Protein AF-A0A484VTF0-F1 (afdb_monomer)

Secondary structure (DSSP, 8-state):
-EE---SS--TT--S----EEPSS-HHHHHHHHHHTT--S-----SS--HHHHHHHHHHHT------STT--HHHHHHHHHHHHHHHHHHHHSTT------PPP---

Foldseek 3Di:
DAWDDDPDDPVPPPDDDTDGAFPPGPVLQVVLCVLLVHDPDDDDDPVDDPVNVVVVCVVVVHDDQDGHHVDDVVVSNVVSVVVCVVVVVVVVDPPDPPPPPDDDDDD

pLDDT: mean 89.57, std 17.44, range [42.31, 98.75]

Organism: NCBI:txid69218

Radius of gyration: 18.72 Å; Cα contacts (8 Å, |Δi|>4): 60; chains: 1; bounding box: 31×48×52 Å

InterPro domains:
  IPR003762 L-arabinose isomerase [PTHR38464] (2-90)
  IPR004216 L-fucose/L-arabinose isomerase, C-terminal [SSF50443] (2-88)
  IPR024664 L-arabinose isomerase, C-terminal [PF11762] (2-63)

Structure (mmCIF, N/CA/C/O backbone):
data_AF-A0A484VTF0-F1
#
_entry.id   AF-A0A484VTF0-F1
#
loop_
_atom_site.group_PDB
_atom_site.id
_atom_site.type_symbol
_atom_site.label_atom_id
_atom_site.label_alt_id
_atom_site.label_comp_id
_atom_site.label_asym_id
_atom_site.label_entity_id
_atom_site.label_seq_id
_atom_site.pdbx_PDB_ins_code
_atom_site.Cartn_x
_atom_site.Cartn_y
_atom_site.Cartn_z
_atom_site.occupancy
_atom_site.B_iso_or_equiv
_atom_site.auth_seq_id
_atom_site.auth_comp_id
_atom_site.auth_asym_id
_atom_site.auth_atom_id
_atom_site.pdbx_PDB_model_num
ATOM 1 N N . MET A 1 1 ? -6.599 -3.885 2.241 1.00 86.31 1 MET A N 1
ATOM 2 C CA . MET A 1 1 ? -6.703 -3.290 3.598 1.00 86.31 1 MET A CA 1
ATOM 3 C C . MET A 1 1 ? -8.161 -3.361 3.999 1.00 86.31 1 MET A C 1
ATOM 5 O O . MET A 1 1 ? -8.995 -3.173 3.122 1.00 86.31 1 MET A O 1
ATOM 9 N N . ASP A 1 2 ? -8.466 -3.555 5.278 1.00 93.06 2 ASP A N 1
ATOM 10 C CA . ASP A 1 2 ? -9.853 -3.674 5.745 1.00 93.06 2 ASP A CA 1
ATOM 11 C C . ASP A 1 2 ? -10.125 -2.649 6.845 1.00 93.06 2 ASP A C 1
ATOM 13 O O . ASP A 1 2 ? -9.498 -2.692 7.907 1.00 93.06 2 ASP A O 1
ATOM 17 N N . ALA A 1 3 ? -11.032 -1.702 6.591 1.00 94.50 3 ALA A N 1
ATOM 18 C CA . ALA A 1 3 ? -11.455 -0.733 7.597 1.00 94.50 3 ALA A CA 1
ATOM 19 C C . ALA A 1 3 ? -12.226 -1.437 8.719 1.00 94.50 3 ALA A C 1
ATOM 21 O O . ALA A 1 3 ? -13.015 -2.348 8.465 1.00 94.50 3 ALA A O 1
ATOM 22 N N . VAL A 1 4 ? -11.997 -1.021 9.959 1.00 96.38 4 VAL A N 1
ATOM 23 C CA . VAL A 1 4 ? -12.616 -1.627 11.140 1.00 96.38 4 VAL A CA 1
ATOM 24 C C . VAL A 1 4 ? -13.167 -0.556 12.065 1.00 96.38 4 VAL A C 1
ATOM 26 O O . VAL A 1 4 ? -12.636 0.551 12.152 1.00 96.38 4 VAL A O 1
ATOM 29 N N . GLU A 1 5 ? -14.225 -0.902 12.791 1.00 95.12 5 GLU A N 1
ATOM 30 C CA . GLU A 1 5 ? -14.758 -0.031 13.830 1.00 95.12 5 GLU A CA 1
ATOM 31 C C . GLU A 1 5 ? -13.754 0.135 14.975 1.00 95.12 5 GLU A C 1
ATOM 33 O O . GLU A 1 5 ? -13.031 -0.793 15.355 1.00 95.12 5 GLU A O 1
ATOM 38 N N . THR A 1 6 ? -13.719 1.334 15.552 1.00 94.38 6 THR A N 1
ATOM 39 C CA . THR A 1 6 ? -12.931 1.596 16.755 1.00 94.38 6 THR A CA 1
ATOM 40 C C . THR A 1 6 ? -13.516 0.812 17.934 1.00 94.38 6 THR A C 1
ATOM 42 O O . THR A 1 6 ? -14.683 1.024 18.265 1.00 94.38 6 THR A O 1
ATOM 45 N N . PRO A 1 7 ? -12.734 -0.035 18.630 1.00 95.31 7 PRO A N 1
ATOM 46 C CA . PRO A 1 7 ? -13.258 -0.897 19.696 1.00 95.31 7 PRO A CA 1
ATOM 47 C C . PRO A 1 7 ? -13.668 -0.130 20.964 1.00 95.31 7 PRO A C 1
ATOM 49 O O . PRO A 1 7 ? -14.384 -0.660 21.812 1.00 95.31 7 PRO A O 1
ATOM 52 N N . HIS A 1 8 ? -13.210 1.116 21.112 1.00 96.25 8 HIS A N 1
ATOM 53 C CA . HIS A 1 8 ? -13.499 1.979 22.252 1.00 96.25 8 HIS A CA 1
ATOM 54 C C . HIS A 1 8 ? -13.762 3.411 21.790 1.00 96.25 8 HIS A C 1
ATOM 56 O O . HIS A 1 8 ? -13.226 3.860 20.777 1.00 96.25 8 HIS A O 1
ATOM 62 N N . SER A 1 9 ? -14.543 4.152 22.577 1.00 95.88 9 SER A N 1
ATOM 63 C CA . SER A 1 9 ? -14.741 5.585 22.363 1.00 95.88 9 SER A CA 1
ATOM 64 C C . SER A 1 9 ? -13.423 6.351 22.503 1.00 95.88 9 SER A C 1
ATOM 66 O O . SER A 1 9 ? -12.641 6.068 23.413 1.00 95.88 9 SER A O 1
ATOM 68 N N . LEU A 1 10 ? -13.229 7.384 21.682 1.00 97.00 10 LEU A N 1
ATOM 69 C CA . LEU A 1 10 ? -12.056 8.263 21.712 1.00 97.00 10 LEU A CA 1
ATOM 70 C C . LEU A 1 10 ? -12.449 9.680 22.180 1.00 97.00 10 LEU A C 1
ATOM 72 O O . LEU A 1 10 ? -12.367 10.628 21.403 1.00 97.00 10 LEU A O 1
ATOM 76 N N . PRO A 1 11 ? -12.880 9.867 23.446 1.00 96.75 11 PRO A N 1
ATOM 77 C CA . PRO A 1 11 ? -13.545 11.094 23.908 1.00 96.75 11 PRO A CA 1
ATOM 78 C C . PRO A 1 11 ? -12.657 12.346 23.898 1.00 96.75 11 PRO A C 1
ATOM 80 O O . PRO A 1 11 ? -13.161 13.456 24.029 1.00 96.75 11 PRO A O 1
ATOM 83 N N . LYS A 1 12 ? -11.335 12.177 23.787 1.00 97.94 12 LYS A N 1
ATOM 84 C CA . LYS A 1 12 ? -10.357 13.274 23.748 1.00 97.94 12 LYS A CA 1
ATOM 85 C C . LYS A 1 12 ? -9.797 13.539 22.354 1.00 97.94 12 LYS A C 1
ATOM 87 O O . LYS A 1 12 ? -8.970 14.434 22.226 1.00 97.94 12 LYS A O 1
ATOM 92 N N . LEU A 1 13 ? -10.172 12.757 21.340 1.00 97.94 13 LEU A N 1
ATOM 93 C CA . LEU A 1 13 ? -9.656 12.941 19.989 1.00 97.94 13 LEU A CA 1
ATOM 94 C C . LEU A 1 13 ? -10.481 14.039 19.293 1.00 97.94 13 LEU A C 1
ATOM 96 O O . LEU A 1 13 ? -11.653 13.809 19.009 1.00 97.94 13 LEU A O 1
ATOM 100 N N . PRO A 1 14 ? -9.912 15.229 19.020 1.00 97.62 14 PRO A N 1
ATOM 101 C CA . PRO A 1 14 ? -10.678 16.366 18.503 1.00 97.62 14 PRO A CA 1
ATOM 102 C C . PRO A 1 14 ? -10.886 16.306 16.981 1.00 97.62 14 PRO A C 1
ATOM 104 O O . PRO A 1 14 ? -11.336 17.276 16.378 1.00 97.62 14 PRO A O 1
ATOM 107 N N . VAL A 1 15 ? -10.515 15.192 16.348 1.00 98.19 15 VAL A N 1
ATOM 108 C CA . VAL A 1 15 ? -10.537 14.991 14.899 1.00 98.19 15 VAL A CA 1
ATOM 109 C C . VAL A 1 15 ? -11.202 13.661 14.564 1.00 98.19 15 VAL A C 1
ATOM 111 O O . VAL A 1 15 ? -11.173 12.720 15.361 1.00 98.19 15 VAL A O 1
ATOM 114 N N . ALA A 1 16 ? -11.782 13.575 13.366 1.00 96.94 16 ALA A N 1
ATOM 115 C CA . ALA A 1 16 ? -12.223 12.301 12.812 1.00 96.94 16 ALA A CA 1
ATOM 116 C C . ALA A 1 16 ? -11.026 11.349 12.641 1.00 96.94 16 ALA A C 1
ATOM 118 O O . ALA A 1 16 ? -9.892 11.788 12.441 1.00 96.94 16 ALA A O 1
ATOM 119 N N . ASN A 1 17 ? -11.281 10.045 12.716 1.00 96.69 17 ASN A N 1
ATOM 120 C CA . ASN A 1 17 ? -10.265 9.018 12.514 1.00 96.69 17 ASN A CA 1
ATOM 121 C C . ASN A 1 17 ? -10.755 7.952 11.536 1.00 96.69 17 ASN A C 1
ATOM 123 O O . ASN A 1 17 ? -11.956 7.783 11.333 1.00 96.69 17 ASN A O 1
ATOM 127 N N . ALA A 1 18 ? -9.795 7.226 10.978 1.00 96.19 18 ALA A N 1
ATOM 128 C CA . ALA A 1 18 ? -10.016 5.966 10.297 1.00 96.19 18 ALA A CA 1
ATOM 129 C C . ALA A 1 18 ? -9.114 4.918 10.953 1.00 96.19 18 ALA A C 1
ATOM 131 O O . ALA A 1 18 ? -7.951 5.200 11.253 1.00 96.19 18 ALA A O 1
ATOM 132 N N . LEU A 1 19 ? -9.652 3.721 11.174 1.00 97.50 19 LEU A N 1
ATOM 133 C CA . LEU A 1 19 ? -8.916 2.576 11.696 1.00 97.50 19 LEU A CA 1
ATOM 134 C C . LEU A 1 19 ? -9.042 1.425 10.701 1.00 97.50 19 LEU A C 1
ATOM 136 O O . LEU A 1 19 ? -10.129 1.140 10.203 1.00 97.50 19 LEU A O 1
ATOM 140 N N . TRP A 1 20 ? -7.932 0.763 10.396 1.00 97.75 20 TRP A N 1
ATOM 141 C CA . TRP A 1 20 ? -7.917 -0.346 9.450 1.00 97.75 20 TRP A CA 1
ATOM 142 C C . TRP A 1 20 ? -6.871 -1.390 9.821 1.00 97.75 20 TRP A C 1
ATOM 144 O O . TRP A 1 20 ? -5.916 -1.124 10.555 1.00 97.75 20 TRP A O 1
ATOM 154 N N . LYS A 1 21 ? -7.050 -2.592 9.278 1.00 97.94 21 LYS A N 1
ATOM 155 C CA . LYS A 1 21 ? -6.051 -3.657 9.261 1.00 97.94 21 LYS A CA 1
ATOM 156 C C . LYS A 1 21 ? -5.328 -3.633 7.920 1.00 97.94 21 LYS A C 1
ATOM 158 O O . LYS A 1 21 ? -5.952 -3.732 6.859 1.00 97.94 21 LYS A O 1
ATOM 163 N N . ALA A 1 22 ? -4.011 -3.471 7.975 1.00 97.88 22 ALA A N 1
ATOM 164 C CA . ALA A 1 22 ? -3.171 -3.596 6.796 1.00 97.88 22 ALA A CA 1
ATOM 165 C C . ALA A 1 22 ? -3.011 -5.071 6.411 1.00 97.88 22 ALA A C 1
ATOM 167 O O . ALA A 1 22 ? -2.896 -5.927 7.286 1.00 97.88 22 ALA A O 1
ATOM 168 N N . GLN A 1 23 ? -3.021 -5.343 5.107 1.00 97.88 23 GLN A N 1
ATOM 169 C CA . GLN A 1 23 ? -2.787 -6.675 4.553 1.00 97.88 23 GLN A CA 1
ATOM 170 C C . GLN A 1 23 ? -1.319 -6.779 4.102 1.00 97.88 23 GLN A C 1
ATOM 172 O O . GLN A 1 23 ? -0.796 -5.780 3.607 1.00 97.88 23 GLN A O 1
ATOM 177 N N . PRO A 1 24 ? -0.653 -7.934 4.263 1.00 97.88 24 PRO A N 1
ATOM 178 C CA . PRO A 1 24 ? -1.180 -9.161 4.876 1.00 97.88 24 PRO A CA 1
ATOM 179 C C . PRO A 1 24 ? -1.242 -9.063 6.411 1.00 97.88 24 PRO A C 1
ATOM 181 O O . PRO A 1 24 ? -2.105 -9.654 7.055 1.00 97.88 24 PRO A O 1
ATOM 184 N N . ASP A 1 25 ? -0.351 -8.266 6.989 1.00 98.44 25 ASP A N 1
ATOM 185 C CA . ASP A 1 25 ? -0.280 -7.927 8.401 1.00 98.44 25 ASP A CA 1
ATOM 186 C C . ASP A 1 25 ? 0.470 -6.595 8.558 1.00 98.44 25 ASP A C 1
ATOM 188 O O . ASP A 1 25 ? 1.134 -6.126 7.629 1.00 98.44 25 ASP A O 1
ATOM 192 N N . LEU A 1 26 ? 0.376 -5.967 9.735 1.00 98.25 26 LEU A N 1
ATOM 193 C CA . LEU A 1 26 ? 0.979 -4.653 9.972 1.00 98.25 26 LEU A CA 1
ATOM 194 C C . LEU A 1 26 ? 2.503 -4.648 9.786 1.00 98.25 26 LEU A C 1
ATOM 196 O O . LEU A 1 26 ? 3.036 -3.669 9.263 1.00 98.25 26 LEU A O 1
ATOM 200 N N . ALA A 1 27 ? 3.206 -5.701 10.208 1.00 98.56 27 ALA A N 1
ATOM 201 C CA . ALA A 1 27 ? 4.663 -5.750 10.130 1.00 98.56 27 ALA A CA 1
ATOM 202 C C . ALA A 1 27 ? 5.116 -5.842 8.669 1.00 98.56 27 ALA A C 1
ATOM 204 O O . ALA A 1 27 ? 5.896 -5.009 8.211 1.00 98.56 27 ALA A O 1
ATOM 205 N N . THR A 1 28 ? 4.552 -6.783 7.914 1.00 98.56 28 THR A N 1
ATOM 206 C CA . THR A 1 28 ? 4.876 -6.973 6.497 1.00 98.56 28 THR A CA 1
ATOM 207 C C . THR A 1 28 ? 4.478 -5.759 5.661 1.00 98.56 28 THR A C 1
ATOM 209 O O . THR A 1 28 ? 5.271 -5.290 4.846 1.00 98.56 28 THR A O 1
ATOM 212 N N . ALA A 1 29 ? 3.273 -5.220 5.870 1.00 98.56 29 ALA A N 1
ATOM 213 C CA . ALA A 1 29 ? 2.774 -4.091 5.092 1.00 98.56 29 ALA A CA 1
ATOM 214 C C . ALA A 1 29 ? 3.588 -2.816 5.342 1.00 98.56 29 ALA A C 1
ATOM 216 O O . ALA A 1 29 ? 3.946 -2.118 4.395 1.00 98.56 29 ALA A O 1
ATOM 217 N N . SER A 1 30 ? 3.909 -2.522 6.608 1.00 98.44 30 SER A N 1
ATOM 218 C CA . SER A 1 30 ? 4.722 -1.348 6.943 1.00 98.44 30 SER A CA 1
ATOM 219 C C . SER A 1 30 ? 6.160 -1.479 6.441 1.00 98.44 30 SER A C 1
ATOM 221 O O . SER A 1 30 ? 6.680 -0.513 5.885 1.00 98.44 30 SER A O 1
A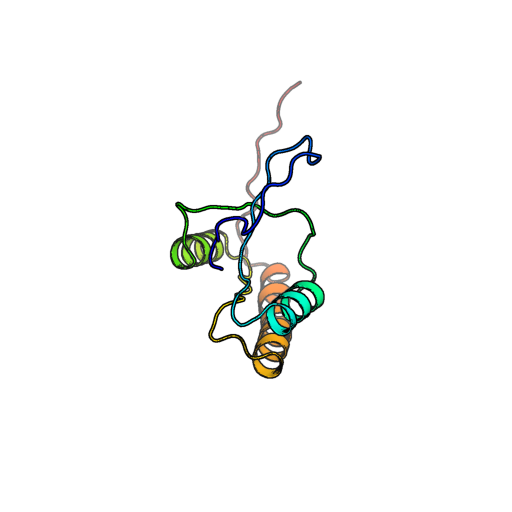TOM 223 N N . GLU A 1 31 ? 6.786 -2.658 6.550 1.00 98.69 31 GLU A N 1
ATOM 224 C CA . GLU A 1 31 ? 8.125 -2.885 5.990 1.00 98.69 31 GLU A CA 1
ATOM 225 C C . GLU A 1 31 ? 8.119 -2.715 4.468 1.00 98.69 31 GLU A C 1
ATOM 227 O O . GLU A 1 31 ? 8.949 -1.979 3.937 1.00 98.69 31 GLU A O 1
ATOM 232 N N . ALA A 1 32 ? 7.177 -3.349 3.766 1.00 98.75 32 ALA A N 1
ATOM 233 C CA . ALA A 1 32 ? 7.066 -3.241 2.315 1.00 98.75 32 ALA A CA 1
ATOM 234 C C . ALA A 1 32 ? 6.859 -1.783 1.868 1.00 98.75 32 ALA A C 1
ATOM 236 O O . ALA A 1 32 ? 7.531 -1.326 0.944 1.00 98.75 32 ALA A O 1
ATOM 237 N N . TRP A 1 33 ? 6.005 -1.026 2.567 1.00 98.56 33 TRP A N 1
ATOM 238 C CA . TRP A 1 33 ? 5.755 0.391 2.284 1.00 98.56 33 TRP A CA 1
ATOM 239 C C . TRP A 1 33 ? 7.006 1.256 2.473 1.00 98.56 33 TRP A C 1
ATOM 241 O O . TRP A 1 33 ? 7.332 2.070 1.610 1.00 98.56 33 TRP A O 1
ATOM 251 N N . ILE A 1 34 ? 7.734 1.060 3.578 1.00 98.62 34 ILE A N 1
ATOM 252 C CA . ILE A 1 34 ? 8.981 1.785 3.868 1.00 98.62 34 ILE A CA 1
ATOM 253 C C . ILE A 1 34 ? 10.053 1.444 2.831 1.00 98.62 34 ILE A C 1
ATOM 255 O O . ILE A 1 34 ? 10.727 2.341 2.331 1.00 98.62 34 ILE A O 1
ATOM 259 N N . VAL A 1 35 ? 10.201 0.164 2.485 1.00 98.44 35 VAL A N 1
ATOM 260 C CA . VAL A 1 35 ? 11.179 -0.299 1.491 1.00 98.44 35 VAL A CA 1
ATOM 261 C C . VAL A 1 35 ? 10.875 0.262 0.101 1.00 98.44 35 VAL A C 1
ATOM 263 O O . VAL A 1 35 ? 11.807 0.632 -0.606 1.00 98.44 35 VAL A O 1
ATOM 266 N N . ALA A 1 36 ? 9.599 0.368 -0.274 1.00 98.31 36 ALA A N 1
ATOM 267 C CA . ALA A 1 36 ? 9.173 1.000 -1.522 1.00 98.31 36 ALA A CA 1
ATOM 268 C C . ALA A 1 36 ? 9.241 2.542 -1.490 1.00 98.31 36 ALA A C 1
ATOM 270 O O . ALA A 1 36 ? 8.961 3.184 -2.497 1.00 98.31 36 ALA A O 1
ATOM 271 N N . GLY A 1 37 ? 9.585 3.155 -0.350 1.00 98.00 37 GLY A N 1
ATOM 272 C CA . GLY A 1 37 ? 9.673 4.612 -0.210 1.00 98.00 37 GLY A CA 1
ATOM 273 C C . GLY A 1 37 ? 8.318 5.326 -0.187 1.00 98.00 37 GLY A C 1
ATOM 274 O O . GLY A 1 37 ? 8.238 6.501 -0.546 1.00 98.00 37 GLY A O 1
ATOM 275 N N . GLY A 1 38 ? 7.247 4.640 0.218 1.00 96.94 38 GLY A N 1
ATOM 276 C CA . GLY A 1 38 ? 5.900 5.203 0.235 1.00 96.94 38 GLY A CA 1
ATOM 277 C C . GLY A 1 38 ? 5.758 6.404 1.183 1.00 96.94 38 GLY A C 1
ATOM 278 O O . GLY A 1 38 ? 6.313 6.437 2.284 1.00 96.94 38 GLY A O 1
ATOM 279 N N . ALA A 1 39 ? 4.972 7.400 0.772 1.00 98.00 39 ALA A N 1
ATOM 280 C CA . ALA A 1 39 ? 4.727 8.603 1.566 1.00 98.00 39 ALA A CA 1
ATOM 281 C C . ALA A 1 39 ? 3.892 8.319 2.832 1.00 98.00 39 ALA A C 1
ATOM 283 O O . ALA A 1 39 ? 3.165 7.332 2.915 1.00 98.00 39 ALA A O 1
ATOM 284 N N . HIS A 1 40 ? 3.963 9.221 3.817 1.00 97.75 40 HIS A N 1
ATOM 285 C CA . HIS A 1 40 ? 3.086 9.184 4.997 1.00 97.75 40 HIS A CA 1
ATOM 286 C C . HIS A 1 40 ? 1.678 9.716 4.690 1.00 97.75 40 HIS A C 1
ATOM 288 O O . HIS A 1 40 ? 0.706 9.317 5.327 1.00 97.75 40 HIS A O 1
ATOM 294 N N . HIS A 1 41 ? 1.560 10.617 3.711 1.00 98.12 41 HIS A N 1
ATOM 295 C CA . HIS A 1 41 ? 0.274 11.041 3.172 1.00 98.12 41 HIS A CA 1
ATOM 296 C C . HIS A 1 41 ? -0.229 10.012 2.167 1.00 98.12 41 HIS A C 1
ATOM 298 O O . HIS A 1 41 ? 0.502 9.600 1.268 1.00 98.12 41 HIS A O 1
ATOM 304 N N . THR A 1 42 ? -1.491 9.624 2.314 1.00 97.69 42 THR A N 1
ATOM 305 C CA . THR A 1 42 ? -2.153 8.643 1.455 1.00 97.69 42 THR A CA 1
ATOM 306 C C . THR A 1 42 ? -3.549 9.128 1.089 1.00 97.69 42 THR A C 1
ATOM 308 O O . THR A 1 42 ? -4.129 9.977 1.771 1.00 97.69 42 THR A O 1
ATOM 311 N N . VAL A 1 43 ? -4.089 8.585 0.000 1.00 98.00 43 VAL A N 1
ATOM 312 C CA . VAL A 1 43 ? -5.501 8.733 -0.354 1.00 98.00 43 VAL A CA 1
AT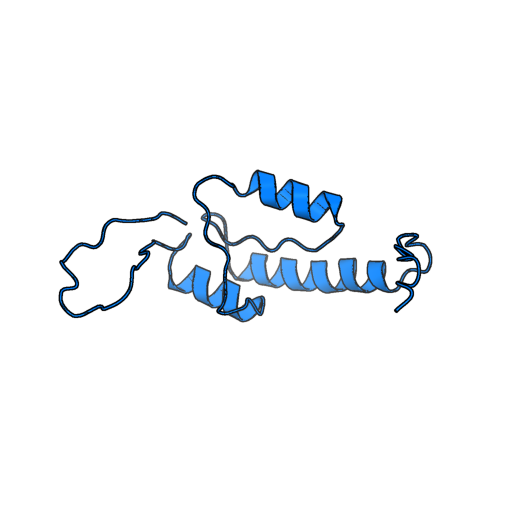OM 313 C C . VAL A 1 43 ? -6.211 7.450 0.057 1.00 98.00 43 VAL A C 1
ATOM 315 O O . VAL A 1 43 ? -5.861 6.368 -0.405 1.00 98.00 43 VAL A O 1
ATOM 318 N N . PHE A 1 44 ? -7.200 7.572 0.937 1.00 97.06 44 PHE A N 1
ATOM 319 C CA . PHE A 1 44 ? -8.013 6.452 1.402 1.00 97.06 44 PHE A CA 1
ATOM 320 C C . PHE A 1 44 ? -9.332 6.393 0.618 1.00 97.06 44 PHE A C 1
ATOM 322 O O . PHE A 1 44 ? -9.984 7.422 0.440 1.00 97.06 44 PHE A O 1
ATOM 329 N N . SER A 1 45 ? -9.738 5.202 0.164 1.00 97.44 45 SER A N 1
ATOM 330 C CA . SER A 1 45 ? -10.968 5.008 -0.613 1.00 97.44 45 SER A CA 1
ATOM 331 C C . SER A 1 45 ? -11.672 3.700 -0.257 1.00 97.44 45 SER A C 1
ATOM 333 O O . SER A 1 45 ? -11.032 2.661 -0.122 1.00 97.44 45 SER A O 1
ATOM 335 N N . HIS A 1 46 ? -13.001 3.761 -0.144 1.00 96.19 46 HIS A N 1
ATOM 336 C CA . HIS A 1 46 ? -13.880 2.585 -0.111 1.00 96.19 46 HIS A CA 1
ATOM 337 C C . HIS A 1 46 ? -14.441 2.221 -1.490 1.00 96.19 46 HIS A C 1
ATOM 339 O O . HIS A 1 46 ? -14.933 1.114 -1.670 1.00 96.19 46 HIS A O 1
ATOM 345 N N . ALA A 1 47 ? -14.440 3.174 -2.426 1.00 98.00 47 ALA A N 1
ATOM 346 C CA . ALA A 1 47 ? -15.103 3.032 -3.718 1.00 98.00 47 ALA A CA 1
ATOM 347 C C . ALA A 1 47 ? -14.173 2.495 -4.809 1.00 98.00 47 ALA A C 1
ATOM 349 O O . ALA A 1 47 ? -14.658 1.886 -5.753 1.00 98.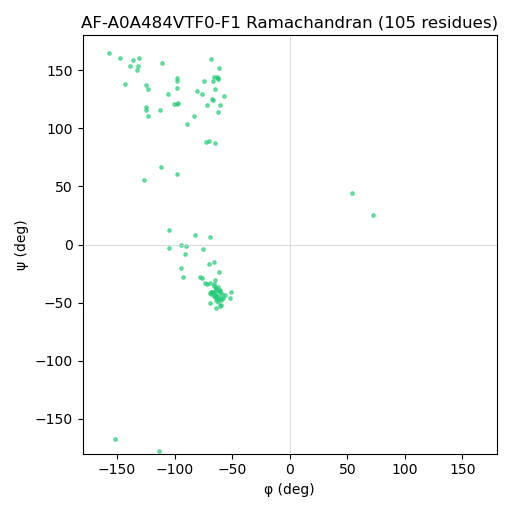00 47 ALA A O 1
ATOM 350 N N . LEU A 1 48 ? -12.868 2.756 -4.682 1.00 97.81 48 LEU A N 1
ATOM 351 C CA . LEU A 1 48 ? -11.851 2.311 -5.631 1.00 97.81 48 LEU A CA 1
ATOM 352 C C . LEU A 1 48 ? -11.179 1.047 -5.114 1.00 97.81 48 LEU A C 1
ATOM 354 O O . LEU A 1 48 ? -10.878 0.957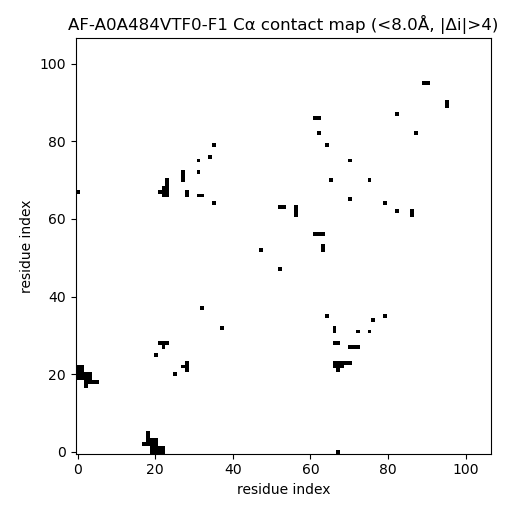 -3.919 1.00 97.81 48 LEU A O 1
ATOM 358 N N . ASP A 1 49 ? -10.895 0.119 -6.019 1.00 97.38 49 ASP A N 1
ATOM 359 C CA . ASP A 1 49 ? -10.190 -1.119 -5.711 1.00 97.38 49 ASP A CA 1
ATOM 360 C C . ASP A 1 49 ? -8.799 -1.201 -6.369 1.00 97.38 49 ASP A C 1
ATOM 362 O O . ASP A 1 49 ? -8.297 -0.267 -7.002 1.00 97.38 49 ASP A O 1
ATOM 366 N N . LEU A 1 50 ? -8.124 -2.336 -6.167 1.00 97.75 50 LEU A N 1
ATOM 367 C CA . LEU A 1 50 ? -6.796 -2.573 -6.728 1.00 97.75 50 LEU A CA 1
ATOM 368 C C . LEU A 1 50 ? -6.812 -2.643 -8.263 1.00 97.75 50 LEU A C 1
ATOM 370 O O . LEU A 1 50 ? -5.840 -2.240 -8.900 1.00 97.75 50 LEU A O 1
ATOM 374 N N . ASN A 1 51 ? -7.878 -3.165 -8.865 1.00 98.25 51 ASN A N 1
ATOM 375 C CA . ASN A 1 51 ? -7.984 -3.300 -10.311 1.00 98.25 51 ASN A CA 1
ATOM 376 C C . ASN A 1 51 ? -8.174 -1.935 -10.991 1.00 98.25 51 ASN A C 1
ATOM 378 O O . ASN A 1 51 ? -7.627 -1.713 -12.073 1.00 98.25 51 ASN A O 1
ATOM 382 N N . ASP A 1 52 ? -8.868 -0.998 -10.344 1.00 98.44 52 ASP A N 1
ATOM 383 C CA . ASP A 1 52 ? -8.922 0.399 -10.790 1.00 98.44 52 ASP A CA 1
ATOM 384 C C . ASP A 1 52 ? -7.518 1.020 -10.825 1.00 98.44 52 ASP A C 1
ATOM 386 O O . ASP A 1 52 ? -7.122 1.644 -11.811 1.00 98.44 52 ASP A O 1
ATOM 390 N N . MET A 1 53 ? -6.727 0.813 -9.765 1.00 98.50 53 MET A N 1
ATOM 391 C CA . MET A 1 53 ? -5.366 1.357 -9.673 1.00 98.50 53 MET A CA 1
ATOM 392 C C . MET A 1 53 ? -4.394 0.688 -10.651 1.00 98.50 53 MET A C 1
ATOM 394 O O . MET A 1 53 ? -3.510 1.361 -11.179 1.00 98.50 53 MET A O 1
ATOM 398 N N . ARG A 1 54 ? -4.578 -0.607 -10.948 1.00 98.44 54 ARG A N 1
ATOM 399 C CA . ARG A 1 54 ? -3.847 -1.310 -12.020 1.00 98.44 54 ARG A CA 1
ATOM 400 C C . ARG A 1 54 ? -4.102 -0.669 -13.377 1.00 98.44 54 ARG A C 1
ATOM 402 O O . ARG A 1 54 ? -3.146 -0.282 -14.041 1.00 98.44 54 ARG A O 1
ATOM 409 N N . GLN A 1 55 ? -5.367 -0.475 -13.742 1.00 98.38 55 GLN A N 1
ATOM 410 C CA . GLN A 1 55 ? -5.726 0.177 -15.005 1.00 98.38 55 GLN A CA 1
ATOM 411 C C . GLN A 1 55 ? -5.190 1.610 -15.083 1.00 98.38 55 GLN A C 1
ATOM 413 O O . GLN A 1 55 ? -4.679 2.020 -16.123 1.00 98.38 55 GLN A O 1
ATOM 418 N N . PHE A 1 56 ? -5.268 2.367 -13.986 1.00 98.06 56 PHE A N 1
ATOM 419 C CA . PHE A 1 56 ? -4.707 3.715 -13.920 1.00 98.06 56 PHE A CA 1
ATOM 420 C C . PHE A 1 56 ? -3.194 3.717 -14.179 1.00 98.06 56 PHE A C 1
ATOM 422 O O . PHE A 1 56 ? -2.709 4.496 -15.000 1.00 98.06 56 PHE A O 1
ATOM 429 N N . ALA A 1 57 ? -2.450 2.831 -13.515 1.00 97.88 57 ALA A N 1
ATOM 430 C CA . ALA A 1 57 ? -1.005 2.739 -13.677 1.00 97.88 57 ALA A CA 1
ATOM 431 C C . ALA A 1 57 ? -0.598 2.322 -15.098 1.00 97.88 57 ALA A C 1
ATOM 433 O O . ALA A 1 57 ? 0.329 2.902 -15.659 1.00 97.88 57 ALA A O 1
ATOM 434 N N . GLU A 1 58 ? -1.324 1.382 -15.707 1.00 96.50 58 GLU A N 1
ATOM 435 C CA . GLU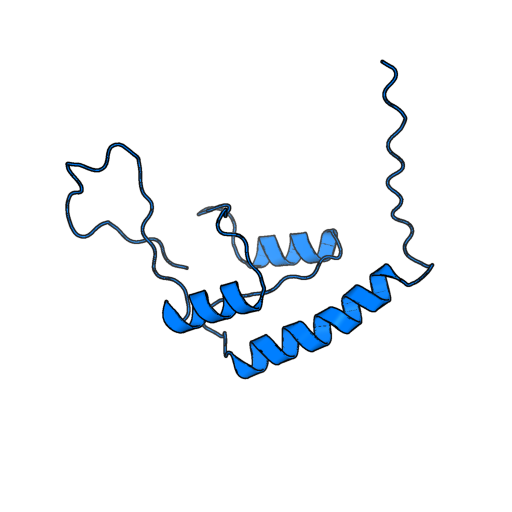 A 1 58 ? -1.107 0.967 -17.097 1.00 96.50 58 GLU A CA 1
ATOM 436 C C . GLU A 1 58 ? -1.399 2.099 -18.091 1.00 96.50 58 GLU A C 1
ATOM 438 O O . GLU A 1 58 ? -0.604 2.337 -19.000 1.00 96.50 58 GLU A O 1
ATOM 443 N N . LEU A 1 59 ? -2.502 2.834 -17.903 1.00 97.12 59 LEU A N 1
ATOM 444 C CA . LEU A 1 59 ? -2.889 3.951 -18.772 1.00 97.12 59 LEU A CA 1
ATOM 445 C C . LEU A 1 59 ? -1.859 5.088 -18.750 1.00 97.12 59 LEU A C 1
ATOM 447 O O . LEU A 1 59 ? -1.621 5.731 -19.773 1.00 97.12 59 LEU A O 1
ATOM 451 N N . HIS A 1 60 ? -1.269 5.342 -17.583 1.00 96.44 60 HIS A N 1
ATOM 452 C CA . HIS A 1 60 ? -0.266 6.386 -17.384 1.00 96.44 60 HIS A CA 1
ATOM 453 C C . HIS A 1 60 ? 1.176 5.895 -17.509 1.00 96.44 60 HIS A C 1
ATOM 455 O O . HIS A 1 60 ? 2.094 6.705 -17.405 1.00 96.44 60 HIS A O 1
ATOM 461 N N . ASP A 1 61 ? 1.367 4.602 -17.764 1.00 94.50 61 ASP A N 1
ATOM 462 C CA . ASP A 1 61 ? 2.668 3.962 -17.909 1.00 94.50 61 ASP A CA 1
ATOM 463 C C . ASP A 1 61 ? 3.621 4.197 -16.723 1.00 94.50 61 ASP A C 1
ATOM 465 O O . ASP A 1 61 ? 4.808 4.488 -16.880 1.00 94.50 61 ASP A O 1
ATOM 469 N N . ILE A 1 62 ? 3.083 4.072 -15.513 1.00 95.88 62 ILE A 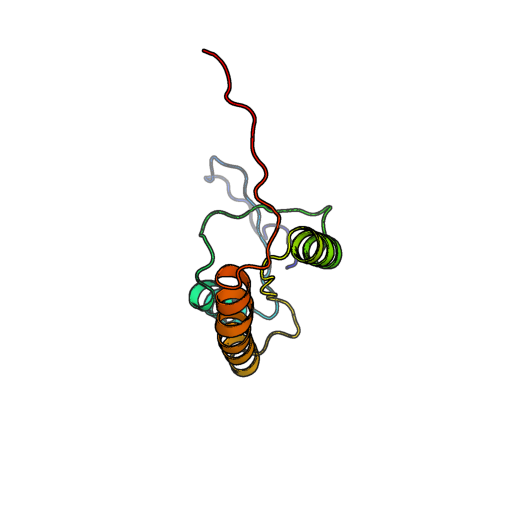N 1
ATOM 470 C CA . ILE A 1 62 ? 3.829 4.208 -14.260 1.00 95.88 62 ILE A CA 1
ATOM 471 C C . ILE A 1 62 ? 3.934 2.862 -13.544 1.00 95.88 62 ILE A C 1
ATOM 473 O O . ILE A 1 62 ? 3.115 1.963 -13.741 1.00 95.88 62 ILE A O 1
ATOM 477 N N . GLU A 1 63 ? 4.951 2.717 -12.698 1.00 97.75 63 GLU A N 1
ATOM 478 C CA . GLU A 1 63 ? 5.073 1.549 -11.830 1.00 97.75 63 GLU A CA 1
ATOM 479 C C . GLU A 1 63 ? 3.917 1.504 -10.819 1.00 97.75 63 GLU A C 1
ATOM 481 O O . GLU A 1 63 ? 3.613 2.498 -10.156 1.00 97.75 63 GLU A O 1
ATOM 486 N N . LEU A 1 64 ? 3.309 0.324 -10.663 1.00 98.19 64 LEU A N 1
ATOM 487 C CA . LEU A 1 64 ? 2.409 0.023 -9.555 1.00 98.19 64 LEU A CA 1
ATOM 488 C C . LEU A 1 64 ? 3.026 -1.032 -8.641 1.00 98.19 64 LEU A C 1
ATOM 490 O O . LEU A 1 64 ? 3.144 -2.204 -9.005 1.00 98.19 64 LEU A O 1
ATOM 494 N N . THR A 1 65 ? 3.299 -0.627 -7.409 1.00 98.25 65 THR A N 1
ATOM 495 C CA . THR A 1 65 ? 3.752 -1.519 -6.344 1.00 98.25 65 THR A CA 1
ATOM 496 C C . THR A 1 65 ? 2.571 -1.919 -5.469 1.00 98.25 65 THR A C 1
ATOM 498 O O . THR A 1 65 ? 1.905 -1.069 -4.879 1.00 98.25 65 THR A O 1
ATOM 501 N N . VAL A 1 66 ? 2.300 -3.222 -5.381 1.00 98.50 66 VAL A N 1
ATOM 502 C CA . VAL A 1 66 ? 1.120 -3.758 -4.689 1.00 98.50 66 VAL A CA 1
ATOM 503 C C . VAL A 1 66 ? 1.515 -4.389 -3.361 1.00 98.50 66 VAL A C 1
ATOM 505 O O . VAL A 1 66 ? 2.422 -5.216 -3.312 1.00 98.50 66 VAL A O 1
ATOM 508 N N . ILE A 1 67 ? 0.807 -3.999 -2.298 1.00 98.62 67 ILE A N 1
ATOM 509 C CA . ILE A 1 67 ? 0.915 -4.585 -0.960 1.00 98.62 67 ILE A CA 1
ATOM 510 C C . ILE A 1 67 ? -0.478 -5.068 -0.546 1.00 98.62 67 ILE A C 1
ATOM 512 O O . ILE A 1 67 ? -1.390 -4.269 -0.321 1.00 98.62 67 ILE A O 1
ATOM 516 N N . ASP A 1 68 ? -0.636 -6.381 -0.474 1.00 98.25 68 ASP A N 1
ATOM 517 C CA . ASP A 1 68 ? -1.884 -7.094 -0.205 1.00 98.25 68 ASP A CA 1
ATOM 518 C C . ASP A 1 68 ? -1.616 -8.457 0.468 1.00 98.25 68 ASP A C 1
ATOM 520 O O . ASP A 1 68 ? -0.509 -8.740 0.931 1.00 98.25 68 ASP A O 1
ATOM 524 N N . ASN A 1 69 ? -2.634 -9.317 0.539 1.00 98.25 69 ASN A N 1
ATOM 525 C CA . ASN A 1 69 ? -2.535 -10.626 1.191 1.00 98.25 69 ASN A CA 1
ATOM 526 C C . ASN A 1 69 ? -1.502 -11.582 0.568 1.00 98.25 69 ASN A C 1
ATOM 528 O O . ASN A 1 69 ? -1.009 -12.466 1.272 1.00 98.25 69 ASN A O 1
ATOM 532 N N . ASP A 1 70 ? -1.146 -11.407 -0.704 1.00 98.31 70 ASP A N 1
ATOM 533 C CA . ASP A 1 70 ? -0.197 -12.278 -1.406 1.00 98.31 70 ASP A CA 1
ATOM 534 C C . ASP A 1 70 ? 1.253 -11.783 -1.277 1.00 98.31 70 ASP A C 1
ATOM 536 O O . ASP A 1 70 ? 2.203 -12.424 -1.741 1.00 98.31 70 ASP A O 1
ATOM 540 N N . THR A 1 71 ? 1.458 -10.653 -0.596 1.00 98.44 71 THR A N 1
ATOM 541 C CA . THR A 1 71 ? 2.769 -10.021 -0.472 1.00 98.44 71 THR A CA 1
ATOM 542 C C . THR A 1 71 ? 3.740 -10.858 0.359 1.00 98.44 71 THR A C 1
ATOM 544 O O . THR A 1 71 ? 3.514 -11.194 1.523 1.00 98.44 71 THR A O 1
ATOM 547 N N . ARG A 1 72 ? 4.898 -11.146 -0.242 1.00 98.44 72 ARG A N 1
ATOM 548 C CA . ARG A 1 72 ? 6.046 -11.811 0.388 1.00 98.44 72 ARG A CA 1
ATOM 549 C C . ARG A 1 72 ? 7.275 -10.928 0.204 1.00 98.44 72 ARG A C 1
ATOM 551 O O . ARG A 1 72 ? 7.697 -10.707 -0.927 1.00 98.44 72 ARG A O 1
ATOM 558 N N . LEU A 1 73 ? 7.876 -10.464 1.303 1.00 98.50 73 LEU A N 1
ATOM 559 C CA . LEU A 1 73 ? 8.970 -9.479 1.268 1.00 98.50 73 LEU A CA 1
ATOM 560 C C . LEU A 1 73 ? 10.132 -9.819 0.315 1.00 98.50 73 LEU A C 1
ATOM 562 O O . LEU A 1 73 ? 10.600 -8.896 -0.348 1.00 98.50 73 LEU A O 1
ATOM 566 N N . PRO A 1 74 ? 10.610 -11.078 0.191 1.00 98.50 74 PRO A N 1
ATOM 567 C CA . PRO A 1 74 ? 11.661 -11.398 -0.775 1.00 98.50 74 PRO A CA 1
ATOM 568 C C . PRO A 1 74 ? 11.237 -11.111 -2.220 1.00 98.50 74 PRO A C 1
ATOM 570 O O . PRO A 1 74 ? 11.891 -10.322 -2.896 1.00 98.50 74 PRO A O 1
ATOM 573 N N . ALA A 1 75 ? 10.091 -11.656 -2.643 1.00 98.62 75 ALA A N 1
ATOM 574 C CA . ALA A 1 75 ? 9.552 -11.465 -3.988 1.00 98.62 75 ALA A CA 1
ATOM 575 C C . ALA A 1 75 ? 9.187 -9.998 -4.263 1.00 98.62 75 ALA A C 1
ATOM 577 O O . ALA A 1 75 ? 9.425 -9.493 -5.353 1.00 98.62 75 ALA A O 1
ATOM 578 N N . PHE A 1 76 ? 8.668 -9.294 -3.256 1.00 98.75 76 PHE A N 1
ATOM 579 C CA . PHE A 1 76 ? 8.376 -7.865 -3.340 1.00 98.75 76 PHE A CA 1
ATOM 580 C C . PHE A 1 76 ? 9.647 -7.036 -3.588 1.00 98.75 76 PHE A C 1
ATOM 582 O O . PHE A 1 76 ? 9.686 -6.201 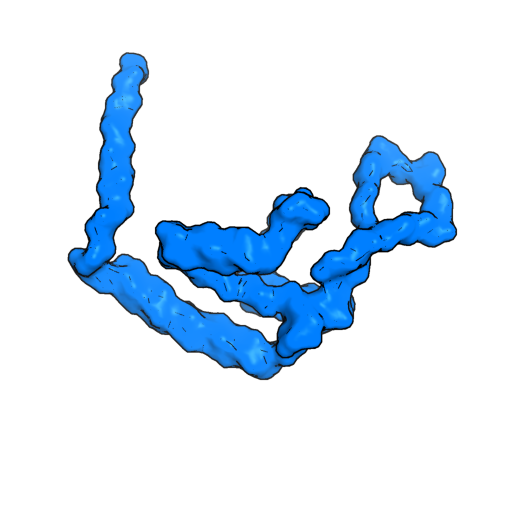-4.486 1.00 98.75 76 PHE A O 1
ATOM 589 N N . LYS A 1 77 ? 10.725 -7.305 -2.838 1.00 98.69 77 LYS A N 1
ATOM 590 C CA . LYS A 1 77 ? 12.026 -6.640 -3.017 1.00 98.69 77 LYS A CA 1
ATOM 591 C C . LYS A 1 77 ? 12.666 -6.976 -4.367 1.00 98.69 77 LYS A C 1
ATOM 593 O O . LYS A 1 77 ? 13.341 -6.122 -4.936 1.00 98.69 77 LYS A O 1
ATOM 598 N N . ASP A 1 78 ? 12.490 -8.202 -4.858 1.00 98.62 78 ASP A N 1
ATOM 599 C CA . ASP A 1 78 ? 12.921 -8.594 -6.204 1.00 98.62 78 ASP A CA 1
ATOM 600 C C . ASP A 1 78 ? 12.164 -7.810 -7.283 1.00 98.62 78 ASP A C 1
ATOM 602 O O . ASP A 1 78 ? 12.803 -7.223 -8.155 1.00 98.62 78 ASP A O 1
ATOM 606 N N . ALA A 1 79 ? 10.833 -7.718 -7.174 1.00 98.62 79 ALA A N 1
ATOM 607 C CA . ALA A 1 79 ? 9.997 -6.975 -8.114 1.00 98.62 79 ALA A CA 1
ATOM 608 C C . ALA A 1 79 ? 10.407 -5.499 -8.212 1.00 98.62 79 ALA A C 1
ATOM 610 O O . ALA A 1 79 ? 10.617 -5.016 -9.319 1.00 98.62 79 ALA A O 1
ATOM 611 N N . LEU A 1 80 ? 10.632 -4.817 -7.080 1.00 98.50 80 LEU A N 1
ATOM 612 C CA . LEU A 1 80 ? 11.123 -3.430 -7.071 1.00 98.50 80 LEU A CA 1
ATOM 613 C C . LEU A 1 80 ? 12.446 -3.275 -7.838 1.00 98.50 80 LEU A C 1
ATOM 615 O O . LEU A 1 80 ? 12.609 -2.347 -8.624 1.00 98.50 80 LEU A O 1
ATOM 619 N N . ARG A 1 81 ? 13.399 -4.202 -7.658 1.00 98.19 81 ARG A N 1
ATOM 620 C CA . ARG A 1 81 ? 14.689 -4.153 -8.370 1.00 98.19 81 ARG A CA 1
ATOM 621 C C . ARG A 1 81 ? 14.537 -4.364 -9.872 1.00 98.19 81 ARG A C 1
ATOM 623 O O . ARG A 1 81 ? 15.244 -3.727 -10.649 1.00 98.19 81 ARG A O 1
ATOM 630 N N . TRP A 1 82 ? 13.672 -5.287 -10.284 1.00 97.81 82 TRP A N 1
ATOM 631 C CA . TRP A 1 82 ? 13.425 -5.545 -11.703 1.00 97.81 82 TRP A CA 1
ATOM 632 C C . TRP A 1 82 ? 12.685 -4.380 -12.364 1.00 97.81 82 TRP A C 1
ATOM 634 O O . TRP A 1 82 ? 13.057 -3.967 -13.465 1.00 97.81 82 TRP A O 1
ATOM 644 N N . ASN A 1 83 ? 11.694 -3.818 -11.674 1.00 97.50 83 ASN A N 1
ATOM 645 C CA . ASN A 1 83 ? 10.920 -2.677 -12.144 1.00 97.50 83 ASN A CA 1
ATOM 646 C C . ASN A 1 83 ? 11.778 -1.419 -12.283 1.00 97.50 83 ASN A C 1
ATOM 648 O O . ASN A 1 83 ? 11.677 -0.753 -13.310 1.00 97.50 83 ASN A O 1
ATOM 652 N N . GLU A 1 84 ? 12.663 -1.135 -11.323 1.00 96.12 84 GLU A N 1
ATOM 653 C CA . GLU A 1 84 ? 13.584 0.010 -11.374 1.00 96.12 84 GLU A CA 1
ATOM 654 C C . GLU A 1 84 ? 14.368 0.038 -12.694 1.00 96.12 84 GLU A C 1
ATOM 656 O O . GLU A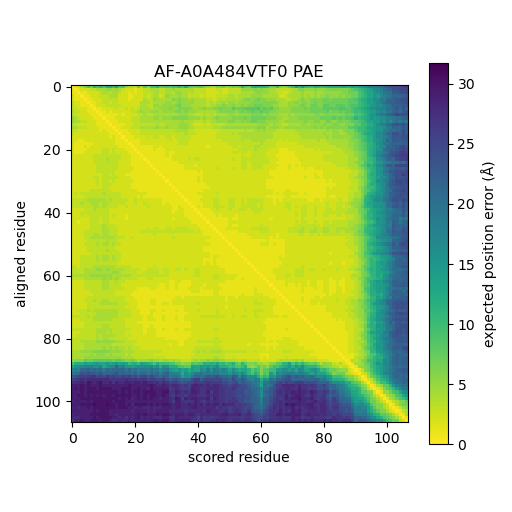 1 84 ? 14.439 1.059 -13.377 1.00 96.12 84 GLU A O 1
ATOM 661 N N . VAL A 1 85 ? 14.908 -1.112 -13.116 1.00 95.88 85 VAL A N 1
ATOM 662 C CA . VAL A 1 85 ? 15.639 -1.206 -14.388 1.00 95.88 85 VAL A CA 1
ATOM 663 C C . VAL A 1 85 ? 14.697 -1.042 -15.584 1.00 95.88 85 VAL A C 1
ATOM 665 O O . VAL A 1 85 ? 15.042 -0.345 -16.538 1.00 95.88 85 VAL A O 1
ATOM 668 N N . TYR A 1 86 ? 13.513 -1.658 -15.550 1.00 95.44 86 TYR A N 1
ATOM 669 C CA . TYR A 1 86 ? 12.539 -1.586 -16.643 1.00 95.44 86 TYR A CA 1
ATOM 670 C C . TYR A 1 86 ? 12.020 -0.155 -16.870 1.00 95.44 86 TYR A C 1
ATOM 672 O O . TYR A 1 86 ? 12.146 0.379 -17.977 1.00 95.44 86 TYR A O 1
ATOM 680 N N . TYR A 1 87 ? 11.491 0.495 -15.832 1.00 93.31 87 TYR A N 1
ATOM 681 C CA . TYR A 1 87 ? 10.953 1.856 -15.910 1.00 93.31 87 TYR A CA 1
ATOM 682 C C . TYR A 1 87 ? 12.061 2.911 -16.029 1.00 93.31 87 TYR A C 1
ATOM 684 O O . TYR A 1 87 ? 11.898 3.893 -16.762 1.00 93.31 87 TYR A O 1
ATOM 692 N N . GLY A 1 88 ? 13.224 2.682 -15.411 1.00 90.50 88 GLY A N 1
ATOM 693 C CA . GLY A 1 88 ? 14.406 3.526 -15.580 1.00 90.50 88 GLY A CA 1
ATOM 694 C C . GLY A 1 88 ? 14.904 3.537 -17.026 1.00 90.50 88 GLY A C 1
ATOM 695 O O . GLY A 1 88 ? 15.150 4.603 -17.592 1.00 90.50 88 GLY A O 1
ATOM 696 N N . PHE A 1 89 ? 14.972 2.373 -17.683 1.00 86.94 89 PHE A N 1
ATOM 697 C CA . PHE A 1 89 ? 15.344 2.296 -19.098 1.00 86.94 89 PHE A CA 1
ATOM 698 C C . PHE A 1 89 ? 14.277 2.907 -20.014 1.00 86.94 89 PHE A C 1
ATOM 700 O O . PHE A 1 89 ? 14.614 3.622 -20.959 1.00 86.94 89 PHE A O 1
ATOM 707 N N . LYS A 1 90 ? 12.990 2.673 -19.734 1.00 77.94 90 LYS A N 1
ATOM 708 C CA . LYS A 1 90 ? 11.883 3.226 -20.528 1.00 77.94 90 LYS A CA 1
ATOM 709 C C . LYS A 1 90 ? 11.867 4.755 -20.518 1.00 77.94 90 LYS A C 1
ATOM 711 O O . LYS A 1 90 ? 11.690 5.364 -21.570 1.00 77.94 90 LYS A O 1
ATOM 716 N N . THR A 1 91 ? 12.150 5.360 -19.367 1.00 67.62 91 THR A N 1
ATOM 717 C CA . THR A 1 91 ? 12.269 6.820 -19.210 1.00 67.62 91 THR A CA 1
ATOM 718 C C . THR A 1 91 ? 13.449 7.399 -20.002 1.00 67.62 91 THR A C 1
ATOM 720 O O . THR A 1 91 ? 13.384 8.529 -20.480 1.00 67.62 91 THR A O 1
ATOM 723 N N . LEU A 1 92 ? 14.524 6.624 -20.180 1.00 61.66 92 LEU A N 1
ATOM 724 C CA . LEU A 1 92 ? 15.732 7.031 -20.910 1.00 61.66 92 LEU A CA 1
ATOM 725 C C . LEU A 1 92 ? 15.694 6.688 -22.411 1.00 61.66 92 LEU A C 1
ATOM 727 O O . LEU A 1 92 ? 16.575 7.111 -23.162 1.00 61.66 92 LEU A O 1
ATOM 731 N N . SER A 1 93 ? 14.694 5.930 -22.865 1.00 55.03 93 SER A N 1
ATOM 732 C CA . SER A 1 93 ? 14.545 5.555 -24.269 1.00 55.03 93 SER A CA 1
ATOM 733 C C . SER A 1 93 ? 14.009 6.737 -25.096 1.00 55.03 93 SER A C 1
ATOM 735 O O . SER A 1 93 ? 12.975 7.308 -24.747 1.00 55.03 93 SER A O 1
ATOM 737 N N . PRO A 1 94 ? 14.634 7.097 -26.237 1.00 55.66 94 PRO A N 1
ATOM 738 C CA . PRO A 1 94 ? 14.244 8.254 -27.055 1.00 55.66 94 PRO A CA 1
ATOM 739 C C . PRO A 1 94 ? 12.888 8.103 -27.776 1.00 55.66 94 PRO A C 1
ATOM 741 O O . PRO A 1 94 ? 12.531 8.945 -28.596 1.00 55.66 94 PRO A O 1
ATOM 744 N N . VAL A 1 95 ? 12.132 7.036 -27.504 1.00 53.50 95 VAL A N 1
ATOM 745 C CA . VAL A 1 95 ? 10.895 6.670 -28.213 1.00 53.50 95 VAL A CA 1
ATOM 746 C C . VAL A 1 95 ? 9.633 6.982 -27.396 1.00 53.50 95 VAL A C 1
ATOM 748 O O . VAL A 1 95 ? 8.564 6.523 -27.769 1.00 53.50 95 VAL A O 1
ATOM 751 N N . CYS A 1 96 ? 9.699 7.747 -26.299 1.00 45.28 96 CYS A N 1
ATOM 752 C CA . CYS A 1 96 ? 8.495 8.142 -25.555 1.00 45.28 96 CYS A CA 1
ATOM 753 C C . CYS A 1 96 ? 7.923 9.469 -26.104 1.00 45.28 96 CYS A C 1
ATOM 755 O O . CYS A 1 96 ? 8.479 10.533 -25.817 1.00 45.28 96 CYS A O 1
ATOM 757 N N . PRO A 1 97 ? 6.826 9.474 -26.892 1.00 49.16 97 PRO A N 1
ATOM 758 C CA . PRO A 1 97 ? 6.239 10.685 -27.433 1.00 49.16 97 PRO A CA 1
ATOM 759 C C . PRO A 1 97 ? 5.063 11.093 -26.542 1.00 49.16 97 PRO A C 1
ATOM 761 O O . PRO A 1 97 ? 3.924 11.132 -26.989 1.00 49.16 97 PRO A O 1
ATOM 764 N N . VAL A 1 98 ? 5.311 11.376 -25.265 1.00 52.81 98 VAL A N 1
ATOM 765 C CA . VAL A 1 98 ? 4.323 12.075 -24.424 1.00 52.81 98 VAL A CA 1
ATOM 766 C C . VAL A 1 98 ? 4.989 13.289 -23.794 1.00 52.81 98 VAL A C 1
ATOM 768 O O . VAL A 1 98 ? 4.992 13.510 -22.589 1.00 52.81 98 VAL A O 1
ATOM 771 N N . ALA A 1 99 ? 5.549 14.138 -24.654 1.00 47.72 99 ALA A N 1
ATOM 772 C CA . ALA A 1 99 ? 5.620 15.553 -24.346 1.00 47.72 99 ALA A CA 1
ATOM 773 C C . ALA A 1 99 ? 4.195 16.105 -24.479 1.00 47.72 99 ALA A C 1
ATOM 775 O O . ALA A 1 99 ? 3.786 16.551 -25.554 1.00 47.72 99 ALA A O 1
ATOM 776 N N . LEU A 1 100 ? 3.418 16.051 -23.393 1.00 46.62 100 LEU A N 1
ATOM 777 C CA . LEU A 1 100 ? 2.208 16.856 -23.275 1.00 46.62 100 LEU A CA 1
ATOM 778 C C . LEU A 1 100 ? 2.663 18.321 -23.241 1.00 46.62 100 LEU A C 1
ATOM 780 O O . LEU A 1 100 ? 2.981 18.889 -22.198 1.00 46.62 100 LEU A O 1
ATOM 784 N N . ARG A 1 101 ? 2.806 18.911 -24.427 1.00 43.47 101 ARG A N 1
ATOM 785 C CA . ARG A 1 101 ? 3.164 20.312 -24.611 1.00 43.47 101 ARG A CA 1
ATOM 786 C C . ARG A 1 101 ? 1.953 21.133 -24.173 1.00 43.47 101 ARG A C 1
ATOM 788 O O . ARG A 1 101 ? 1.062 21.399 -24.974 1.00 43.47 101 ARG A O 1
ATOM 795 N N . LEU A 1 102 ? 1.891 21.482 -22.890 1.00 49.06 102 LEU A N 1
ATOM 796 C CA . LEU A 1 102 ? 0.941 22.478 -22.402 1.00 49.06 102 LEU A CA 1
ATOM 797 C C . LEU A 1 102 ? 1.193 23.783 -23.181 1.00 49.06 102 LEU A C 1
ATOM 799 O O . LEU A 1 102 ? 2.348 24.216 -23.264 1.00 49.06 102 LEU A O 1
ATOM 803 N N . PRO A 1 103 ? 0.169 24.401 -23.798 1.00 42.31 103 PRO A N 1
ATOM 804 C CA . PRO A 1 103 ? 0.339 25.714 -24.399 1.00 42.31 103 PRO A CA 1
ATOM 805 C C . PRO A 1 103 ? 0.693 26.723 -23.296 1.00 42.31 103 PRO A C 1
ATOM 807 O O . PRO A 1 103 ? 0.192 26.594 -22.175 1.00 42.31 103 PRO A O 1
ATOM 810 N N . PRO A 1 104 ? 1.558 27.715 -23.574 1.00 44.12 104 PRO A N 1
ATOM 811 C CA . PRO A 1 104 ? 1.910 28.716 -22.581 1.00 44.12 104 PRO A CA 1
ATOM 812 C C . PRO A 1 104 ? 0.642 29.464 -22.165 1.00 44.12 104 PRO A C 1
ATOM 814 O O . PRO A 1 104 ? -0.033 30.071 -22.998 1.00 44.12 104 PRO A O 1
ATOM 817 N N . ALA A 1 105 ? 0.320 29.402 -20.874 1.00 48.88 105 ALA A N 1
ATOM 818 C CA . ALA A 1 105 ? -0.640 30.308 -20.274 1.00 48.88 105 ALA A CA 1
ATOM 819 C C . ALA A 1 105 ? -0.073 31.727 -20.410 1.00 48.88 105 ALA A C 1
ATOM 821 O O . ALA A 1 105 ? 0.990 32.040 -19.873 1.00 48.88 105 ALA A O 1
ATOM 822 N N . VAL A 1 106 ? -0.760 32.550 -21.197 1.00 46.59 106 VAL A N 1
ATOM 823 C CA . VAL A 1 106 ? -0.539 33.992 -21.250 1.00 46.59 106 VAL A CA 1
ATOM 824 C C . VAL A 1 106 ? -1.085 34.566 -19.940 1.00 46.59 106 VAL A C 1
ATOM 826 O O . VAL A 1 106 ? -2.251 34.343 -19.616 1.00 46.59 106 VAL A O 1
ATOM 829 N N . LEU A 1 107 ? -0.191 35.214 -19.188 1.00 47.12 107 LEU A N 1
ATOM 830 C CA . LEU A 1 107 ? -0.478 36.081 -18.040 1.00 47.12 107 LEU A CA 1
ATOM 831 C C . LEU A 1 107 ? -1.326 37.290 -18.448 1.00 47.12 107 LEU A C 1
ATOM 833 O O . LEU A 1 107 ? -1.079 37.822 -19.555 1.00 47.12 107 LEU A O 1
#

Sequence (107 aa):
MDAVETPHSLPKLPVANALWKAQPDLATASEAWIVAGGAHHTVFSHALDLNDMRQFAELHDIELTVIDNDTRLPAFKDALRWNEVYYGFKTLSPVCPVALRLPPAVL

Solvent-accessible surface area (backbone atoms only — not comparable to full-atom values): 7132 Å² total; per-residue (Å²): 107,46,77,47,81,74,95,62,89,62,93,82,58,94,61,91,83,88,50,65,47,48,25,64,34,61,68,61,32,51,51,53,38,58,74,72,65,58,71,93,75,80,88,86,68,91,87,66,56,72,67,57,51,48,53,51,24,63,77,68,72,48,91,78,87,82,76,35,74,86,62,46,71,70,63,52,56,49,48,54,58,54,45,51,54,53,56,53,48,55,74,70,40,95,80,68,90,73,78,80,75,72,75,83,81,81,128

Mean predicted aligned error: 7.5 Å

Nearest PDB structures (foldseek):
  4f2d-assembly1_A  TM=1.006E+00  e=3.417E-10  Escherichia coli K-12
  4r1q-assembly1_E  TM=9.964E-01  e=3.206E-07  Geobacillus kaustophilus HTA426
  7chl-assembly1_D  TM=9.967E-01  e=2.333E-06  Alicyclobacillus sp. TP7
  7cx7-assembly1_F-2  TM=9.928E-01  e=4.626E-06  Geobacillus kaustophilus HTA4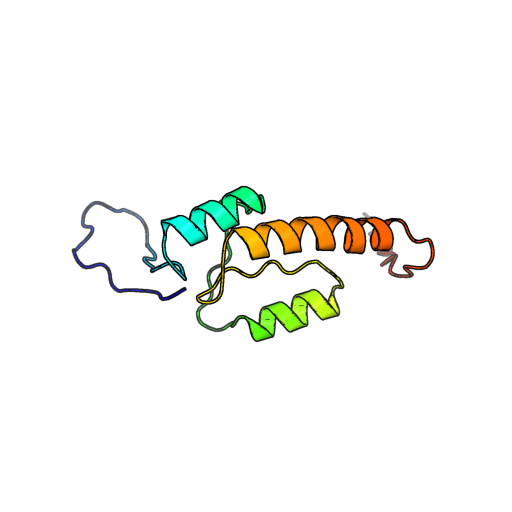26
  7cwv-assembly2_B-2  TM=9.897E-01  e=7.469E-06  Thermotoga maritima MSB8